Protein AF-A0A0N4WC87-F1 (afdb_monomer)

pLDDT: mean 70.97, std 12.34, range [40.53, 93.94]

Mean predicted aligned error: 12.76 Å

Secondary structure (DSSP, 8-state):
-HHHHHHHHHHHHHHHHHHHHHTSPPTTS-B-B-TTS-B-EEBTTTTBPPPTTEEEEE-TTSS-EEEEEHHHHHHHHHHHHHHHHHHHTTTS--

Nearest PDB structures (foldseek):
  8om9-assembly1_B  TM=2.918E-01  e=3.254E+00  Homo sapiens
  6yja-assembly1_B  TM=3.313E-01  e=4.013E+00  Bacillus subtilis subsp. subtilis str. 168
  8rz7-assembly1_B  TM=2.899E-01  e=9.279E+00  Homo sapiens

Organism: Haemonchus placei (NCBI:txid6290)

Foldseek 3Di:
DVVVVVVVVVVVVVVVVVLVQQQADDPPAQFDADPVRGFDWADVVVVRADDPPWHWADRPSPDTTGTGGPVVVVVVVVVVVVVVVVVVVVVVPD

Sequence (94 aa):
LYYIILYYIILYYIIHITLLYSDYCPSGWSVQRKASYDAMTCDPMAGIKCEKPYQCVHSQCGMSFCCVNTKHLKQWIDQKEAEADMHDDSQEEL

Radius of gyration: 18.46 Å; Cα contacts (8 Å, |Δi|>4): 94; chains: 1; bounding box: 45×50×41 Å

Solvent-accessible surface area (backbone atoms only — not comparable to full-atom values): 5536 Å² total; per-residue (Å²): 107,71,70,58,54,50,49,53,53,51,49,49,51,52,53,52,51,53,52,63,66,43,53,48,81,59,93,89,59,70,51,47,58,44,98,85,69,46,74,34,66,28,34,88,88,80,70,41,73,49,62,86,71,28,39,70,41,79,41,98,55,80,80,42,23,34,17,31,34,48,72,59,50,50,55,51,51,57,48,50,52,56,54,50,59,61,53,55,69,65,62,76,80,116

Structure (mmCIF, N/CA/C/O backbone):
data_AF-A0A0N4WC87-F1
#
_entry.id   AF-A0A0N4WC87-F1
#
loop_
_atom_site.group_PDB
_atom_site.id
_atom_site.type_symbol
_atom_site.label_atom_id
_atom_site.label_alt_id
_atom_site.label_comp_id
_atom_site.label_asym_id
_atom_site.label_entity_id
_atom_site.label_seq_id
_atom_site.pdbx_PDB_ins_code
_atom_site.Cartn_x
_atom_site.Cartn_y
_atom_site.Cartn_z
_atom_site.occupancy
_atom_site.B_iso_or_equiv
_atom_site.auth_seq_id
_atom_site.auth_comp_id
_atom_site.auth_asym_id
_atom_site.auth_atom_id
_atom_site.pdbx_PDB_model_num
ATOM 1 N N . LEU A 1 1 ? 28.724 3.753 -30.215 1.00 79.12 1 LEU A N 1
ATOM 2 C CA . LEU A 1 1 ? 27.307 3.418 -30.499 1.00 79.12 1 LEU A CA 1
ATOM 3 C C . LEU A 1 1 ? 26.819 2.191 -29.735 1.00 79.12 1 LEU A C 1
ATOM 5 O O . LEU A 1 1 ? 25.876 2.340 -28.979 1.00 79.12 1 LEU A O 1
ATOM 9 N N . TYR A 1 2 ? 27.462 1.025 -29.857 1.00 90.31 2 TYR A N 1
ATOM 10 C CA . TYR A 1 2 ? 27.027 -0.210 -29.178 1.00 90.31 2 TYR A CA 1
ATOM 11 C C . TYR A 1 2 ? 26.803 -0.062 -27.657 1.00 90.31 2 TYR A C 1
ATOM 13 O O . TYR A 1 2 ? 25.722 -0.361 -27.165 1.00 90.31 2 TYR A O 1
ATOM 21 N N . TYR A 1 3 ? 27.773 0.500 -26.926 1.00 87.94 3 TYR A N 1
ATOM 22 C CA . TYR A 1 3 ? 27.653 0.738 -25.477 1.00 87.94 3 TYR A CA 1
ATOM 23 C C . TYR A 1 3 ? 26.539 1.722 -25.095 1.00 87.94 3 TYR A C 1
ATOM 25 O O . TYR A 1 3 ? 25.905 1.563 -24.059 1.00 87.94 3 TYR A O 1
ATOM 33 N N . ILE A 1 4 ? 26.275 2.715 -25.948 1.00 90.88 4 ILE A N 1
ATOM 34 C CA . ILE A 1 4 ? 25.208 3.700 -25.736 1.00 90.88 4 ILE A CA 1
ATOM 35 C C . ILE A 1 4 ? 23.845 3.021 -25.910 1.00 90.88 4 ILE A C 1
ATOM 37 O O . ILE A 1 4 ? 22.962 3.192 -25.079 1.00 90.88 4 ILE A O 1
ATOM 41 N N . ILE A 1 5 ? 23.691 2.190 -26.944 1.00 91.94 5 ILE A N 1
ATOM 42 C CA . ILE A 1 5 ? 22.462 1.422 -27.188 1.00 91.94 5 ILE A CA 1
ATOM 43 C C . ILE A 1 5 ? 22.197 0.448 -26.030 1.00 91.94 5 ILE A C 1
ATOM 45 O O . ILE A 1 5 ? 21.082 0.397 -25.520 1.00 91.94 5 ILE A O 1
ATOM 49 N N . LEU A 1 6 ? 23.225 -0.266 -25.560 1.00 92.75 6 LEU A N 1
ATOM 50 C CA . LEU A 1 6 ? 23.119 -1.142 -24.387 1.00 92.75 6 LEU A CA 1
ATOM 51 C C . LEU A 1 6 ? 22.686 -0.385 -23.127 1.00 92.75 6 LEU A C 1
ATOM 53 O O . LEU A 1 6 ? 21.820 -0.865 -22.403 1.00 92.75 6 LEU A O 1
ATOM 57 N N . TYR A 1 7 ? 23.245 0.802 -22.885 1.00 93.94 7 TYR A N 1
ATOM 58 C CA . TYR A 1 7 ? 22.873 1.640 -21.745 1.00 93.94 7 TYR A CA 1
ATOM 59 C C . TYR A 1 7 ? 21.385 2.020 -21.763 1.00 93.94 7 TYR A C 1
ATOM 61 O O . TYR A 1 7 ? 20.708 1.861 -20.749 1.00 93.94 7 TYR A O 1
ATOM 69 N N . TYR A 1 8 ? 20.851 2.442 -22.914 1.00 93.25 8 TYR A N 1
ATOM 70 C CA . TYR A 1 8 ? 19.426 2.770 -23.041 1.00 93.25 8 TYR A CA 1
ATOM 71 C C . TYR A 1 8 ? 18.511 1.552 -22.871 1.00 93.25 8 TYR A C 1
ATOM 73 O O . TYR A 1 8 ? 17.465 1.670 -22.236 1.00 93.25 8 TYR A O 1
ATOM 81 N N . ILE A 1 9 ? 18.904 0.380 -23.383 1.00 92.38 9 ILE A N 1
ATOM 82 C CA . ILE A 1 9 ? 18.140 -0.866 -23.193 1.00 92.38 9 ILE A CA 1
ATOM 83 C C . ILE A 1 9 ? 18.100 -1.254 -21.711 1.00 92.38 9 ILE A C 1
ATOM 85 O O . ILE A 1 9 ? 17.039 -1.609 -21.200 1.00 92.38 9 ILE A O 1
ATOM 89 N N . ILE A 1 10 ? 19.233 -1.151 -21.010 1.00 93.00 10 ILE A N 1
ATOM 90 C CA . ILE A 1 10 ? 19.310 -1.441 -19.574 1.00 93.00 10 ILE A CA 1
ATOM 91 C C . ILE A 1 10 ? 18.455 -0.446 -18.783 1.00 93.00 10 ILE A C 1
ATOM 93 O O . ILE A 1 10 ? 17.664 -0.868 -17.946 1.00 93.00 10 ILE A O 1
ATOM 97 N N . LEU A 1 11 ? 18.548 0.854 -19.074 1.00 90.62 11 LEU A N 1
ATOM 98 C CA . LEU A 1 11 ? 17.712 1.878 -18.438 1.00 90.62 11 LEU A CA 1
ATOM 99 C C . LEU A 1 11 ? 16.220 1.613 -18.639 1.00 90.62 11 LEU A C 1
ATOM 101 O O . LEU A 1 11 ? 15.459 1.666 -17.677 1.00 90.62 11 LEU A O 1
ATOM 105 N N . TYR A 1 12 ? 15.810 1.294 -19.867 1.00 89.38 12 TYR A N 1
ATOM 106 C CA . TYR A 1 12 ? 14.425 0.953 -20.174 1.00 89.38 12 TYR A CA 1
ATOM 107 C C . TYR A 1 12 ? 13.952 -0.255 -19.357 1.00 89.38 12 TYR A C 1
ATOM 109 O O . TYR A 1 12 ? 12.892 -0.195 -18.739 1.00 89.38 12 TYR A O 1
ATOM 117 N N . TYR A 1 13 ? 14.763 -1.314 -19.278 1.00 86.19 13 TYR A N 1
ATOM 118 C CA . TYR A 1 13 ? 14.452 -2.492 -18.467 1.00 86.19 13 TYR A CA 1
ATOM 119 C C . TYR A 1 13 ? 14.349 -2.169 -16.972 1.00 86.19 13 TYR A C 1
ATOM 121 O O . TYR A 1 13 ? 13.419 -2.630 -16.318 1.00 86.19 13 TYR A O 1
ATOM 129 N N . ILE A 1 14 ? 15.261 -1.359 -16.427 1.00 82.31 14 ILE A N 1
ATOM 130 C CA . ILE A 1 14 ? 15.238 -0.948 -15.015 1.00 82.31 14 ILE A CA 1
ATOM 131 C C . ILE A 1 14 ? 13.982 -0.122 -14.717 1.00 82.31 14 ILE A C 1
ATOM 133 O O . ILE A 1 14 ? 13.290 -0.400 -13.739 1.00 82.31 14 ILE A O 1
ATOM 137 N N . ILE A 1 15 ? 13.649 0.855 -15.564 1.00 78.56 15 ILE A N 1
ATOM 138 C CA . ILE A 1 15 ? 12.442 1.681 -15.409 1.00 78.56 15 ILE A CA 1
ATOM 139 C C . ILE A 1 15 ? 11.192 0.799 -15.479 1.00 78.56 15 ILE A C 1
ATOM 141 O O . ILE A 1 15 ? 10.333 0.882 -14.604 1.00 78.56 15 ILE A O 1
ATOM 145 N N . HIS A 1 16 ? 11.115 -0.091 -16.468 1.00 72.25 16 HIS A N 1
ATOM 146 C CA . HIS A 1 16 ? 9.969 -0.974 -16.657 1.00 72.25 16 HIS A CA 1
ATOM 147 C C . HIS A 1 16 ? 9.801 -1.973 -15.501 1.00 72.25 16 HIS A C 1
ATOM 149 O O . HIS A 1 16 ? 8.677 -2.223 -15.075 1.00 72.25 16 HIS A O 1
ATOM 155 N N . ILE A 1 17 ? 10.890 -2.531 -14.963 1.00 65.88 17 ILE A N 1
ATOM 156 C CA . ILE A 1 17 ? 10.847 -3.425 -13.792 1.00 65.88 17 ILE A CA 1
ATOM 157 C C . ILE A 1 17 ? 10.418 -2.659 -12.541 1.00 65.88 17 ILE A C 1
ATOM 159 O O . ILE A 1 17 ? 9.624 -3.170 -11.756 1.00 65.88 17 ILE A O 1
ATOM 163 N N . THR A 1 18 ? 10.918 -1.436 -12.358 1.00 64.88 18 THR A N 1
ATOM 164 C CA . THR A 1 18 ? 10.573 -0.607 -11.197 1.00 64.88 18 THR A CA 1
ATOM 165 C C . THR A 1 18 ? 9.092 -0.242 -11.223 1.00 64.88 18 THR A C 1
ATOM 167 O O . THR A 1 18 ? 8.429 -0.354 -10.198 1.00 64.88 18 THR A O 1
ATOM 170 N N . LEU A 1 19 ? 8.553 0.104 -12.398 1.00 58.31 19 LEU A N 1
ATOM 171 C CA . LEU A 1 19 ? 7.125 0.364 -12.584 1.00 58.31 19 LEU A CA 1
ATOM 172 C C . LEU A 1 19 ? 6.280 -0.893 -12.312 1.00 58.31 19 LEU A C 1
ATOM 174 O O . LEU A 1 19 ? 5.297 -0.817 -11.587 1.00 58.31 19 LEU A O 1
ATOM 178 N N . LEU A 1 20 ? 6.725 -2.060 -12.793 1.00 54.41 20 LEU A N 1
ATOM 179 C CA . LEU A 1 20 ? 6.030 -3.339 -12.599 1.00 54.41 20 LEU A CA 1
ATOM 180 C C . LEU A 1 20 ? 5.997 -3.786 -11.124 1.00 54.41 20 LEU A C 1
ATOM 182 O O . LEU A 1 20 ? 5.029 -4.380 -10.657 1.00 54.41 20 LEU A O 1
ATOM 186 N N . TYR A 1 21 ? 7.056 -3.492 -10.365 1.00 53.91 21 TYR A N 1
ATOM 187 C CA . TYR A 1 21 ? 7.076 -3.695 -8.911 1.00 53.91 21 TYR A CA 1
ATOM 188 C C . TYR A 1 21 ? 6.240 -2.653 -8.155 1.00 53.91 21 TYR A C 1
ATOM 190 O O . TYR A 1 21 ? 5.828 -2.901 -7.021 1.00 53.91 21 TYR A O 1
ATOM 198 N N . SER A 1 22 ? 5.977 -1.510 -8.786 1.00 52.91 22 SER A N 1
ATOM 199 C CA . SER A 1 22 ? 5.143 -0.425 -8.271 1.00 52.91 22 SER A CA 1
ATOM 200 C C . SER A 1 22 ? 3.646 -0.705 -8.433 1.00 52.91 22 SER A C 1
ATOM 202 O O . SER A 1 22 ? 2.836 -0.100 -7.738 1.00 52.91 22 SER A O 1
ATOM 204 N N . ASP A 1 23 ? 3.252 -1.636 -9.306 1.00 50.34 23 ASP A N 1
ATOM 205 C CA . ASP A 1 23 ? 1.841 -1.949 -9.580 1.00 50.34 23 ASP A CA 1
ATOM 206 C C . ASP A 1 23 ? 1.093 -2.544 -8.373 1.00 50.34 23 ASP A C 1
ATOM 208 O O . ASP A 1 23 ? -0.141 -2.568 -8.339 1.00 50.34 23 ASP A O 1
ATOM 212 N N . TYR A 1 24 ? 1.830 -2.976 -7.348 1.00 55.75 24 TYR A N 1
ATO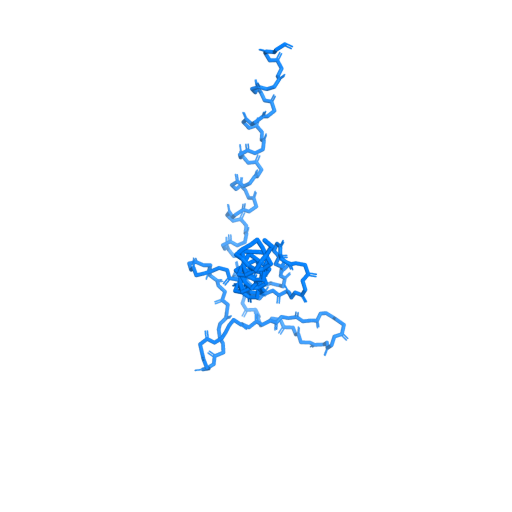M 213 C CA . TYR A 1 24 ? 1.284 -3.519 -6.113 1.00 55.75 24 TYR A CA 1
ATOM 214 C C . TYR A 1 24 ? 1.444 -2.546 -4.953 1.00 55.75 24 TYR A C 1
ATOM 216 O O . TYR A 1 24 ? 2.405 -1.784 -4.864 1.00 55.75 24 TYR A O 1
ATOM 224 N N . CYS A 1 25 ? 0.502 -2.609 -4.012 1.00 61.28 25 CYS A N 1
ATOM 225 C CA . CYS A 1 25 ? 0.622 -1.834 -2.790 1.00 61.28 25 CYS A CA 1
ATOM 226 C C . CYS A 1 25 ? 1.948 -2.134 -2.074 1.00 61.28 25 CYS A C 1
ATOM 228 O O . CYS A 1 25 ? 2.239 -3.313 -1.835 1.00 61.28 25 CYS A O 1
ATOM 230 N N . PRO A 1 26 ? 2.735 -1.097 -1.727 1.00 58.91 26 PRO A N 1
ATOM 231 C CA . PRO A 1 26 ? 4.072 -1.272 -1.182 1.00 58.91 26 PRO A CA 1
ATOM 232 C C . PRO A 1 26 ? 4.098 -2.186 0.045 1.00 58.91 26 PRO A C 1
ATOM 234 O O . PRO A 1 26 ? 3.172 -2.219 0.862 1.00 58.91 26 PRO A O 1
ATOM 237 N N . SER A 1 27 ? 5.201 -2.911 0.215 1.00 54.06 27 SER A N 1
ATOM 238 C CA . SER A 1 27 ? 5.476 -3.668 1.438 1.00 54.06 27 SER A CA 1
ATOM 239 C C . SER A 1 27 ? 5.419 -2.745 2.664 1.00 54.06 27 SER A C 1
ATOM 241 O O . SER A 1 27 ? 6.003 -1.667 2.656 1.00 54.06 27 SER A O 1
ATOM 243 N N . GLY A 1 28 ? 4.698 -3.157 3.713 1.00 58.06 28 GLY A N 1
ATOM 244 C CA . GLY A 1 28 ? 4.432 -2.336 4.908 1.00 58.06 28 GLY A CA 1
ATOM 245 C C . GLY A 1 28 ? 3.040 -1.695 4.937 1.00 58.06 28 GLY A C 1
ATOM 246 O O . GLY A 1 28 ? 2.600 -1.223 5.983 1.00 58.06 28 GLY A O 1
ATOM 247 N N . TRP A 1 29 ? 2.302 -1.736 3.826 1.00 58.56 29 TRP A N 1
ATOM 248 C CA . TRP A 1 29 ? 0.909 -1.307 3.795 1.00 58.56 29 TRP A CA 1
ATOM 249 C C . TRP A 1 29 ? 0.010 -2.361 4.457 1.00 58.56 29 TRP A C 1
ATOM 251 O O . TRP A 1 29 ? 0.168 -3.559 4.212 1.00 58.56 29 TRP A O 1
ATOM 261 N N . SER A 1 30 ? -0.961 -1.928 5.273 1.00 62.31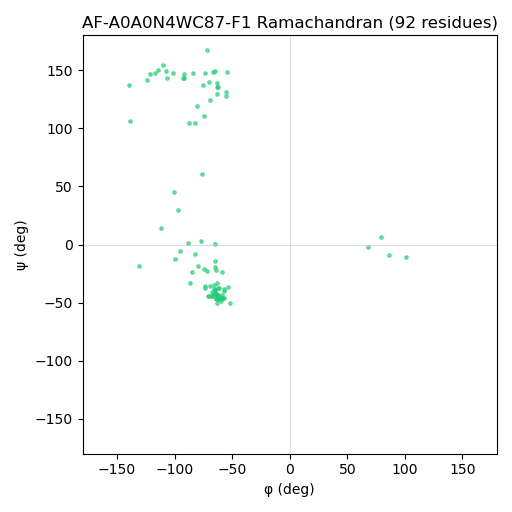 30 SER A N 1
ATOM 262 C CA . SER A 1 30 ? -1.989 -2.806 5.870 1.00 62.31 30 SER A CA 1
ATOM 263 C C . SER A 1 30 ? -3.054 -3.186 4.837 1.00 62.31 30 SER A C 1
ATOM 265 O O . SER A 1 30 ? -4.236 -2.845 4.962 1.00 62.31 30 SER A O 1
ATOM 267 N N . VAL A 1 31 ? -2.602 -3.851 3.775 1.00 69.75 31 VAL A N 1
ATOM 268 C CA . VAL A 1 31 ? -3.439 -4.364 2.695 1.00 69.75 31 VAL A CA 1
ATOM 269 C C . VAL A 1 31 ? -3.850 -5.802 2.948 1.00 69.75 31 VAL A C 1
ATOM 271 O O . VAL A 1 31 ? -3.070 -6.613 3.450 1.00 69.75 31 VAL A O 1
ATOM 274 N N . GLN A 1 32 ? -5.077 -6.127 2.558 1.00 71.19 32 GLN A N 1
ATOM 275 C CA . GLN A 1 32 ? -5.537 -7.505 2.506 1.00 71.19 32 GLN A CA 1
ATOM 276 C C . GLN A 1 32 ? -4.702 -8.269 1.472 1.00 71.19 32 GLN A C 1
ATOM 278 O O . GLN A 1 32 ? -4.435 -7.765 0.379 1.00 71.19 32 GLN A O 1
ATOM 283 N N . ARG A 1 33 ? -4.275 -9.484 1.818 1.00 73.00 33 ARG A N 1
ATOM 284 C CA . ARG A 1 33 ? -3.496 -10.361 0.937 1.00 73.00 33 ARG A CA 1
ATOM 285 C C . ARG A 1 33 ? -4.265 -11.639 0.642 1.00 73.00 33 ARG A C 1
ATOM 287 O O . ARG A 1 33 ? -5.021 -12.124 1.484 1.00 73.00 33 ARG A O 1
ATOM 294 N N . LYS A 1 34 ? -4.062 -12.174 -0.559 1.00 73.75 34 LYS A N 1
ATOM 295 C CA . LYS A 1 34 ? -4.535 -13.503 -0.957 1.00 73.75 34 LYS A CA 1
ATOM 296 C C . LYS A 1 34 ? -3.706 -14.580 -0.248 1.00 73.75 34 LYS A C 1
ATOM 298 O O . LYS A 1 34 ? -2.627 -14.306 0.273 1.00 73.75 34 LYS A O 1
ATOM 303 N N . ALA A 1 35 ? -4.174 -15.827 -0.296 1.00 75.19 35 ALA A N 1
ATOM 304 C CA . ALA A 1 35 ? -3.420 -16.981 0.209 1.00 75.19 35 ALA A CA 1
ATOM 305 C C . ALA A 1 35 ? -2.051 -17.159 -0.482 1.00 75.19 35 ALA A C 1
ATOM 307 O O . ALA A 1 35 ? -1.138 -17.730 0.102 1.00 75.19 35 ALA A O 1
ATOM 308 N N . SER A 1 36 ? -1.895 -16.628 -1.701 1.00 74.00 36 SER A N 1
ATOM 309 C CA . SER A 1 36 ? -0.633 -16.575 -2.446 1.00 74.00 36 SER A CA 1
ATOM 310 C C . SER A 1 36 ? 0.341 -15.492 -1.964 1.00 74.00 36 SER A C 1
ATOM 312 O O . SER A 1 36 ? 1.395 -15.332 -2.563 1.00 74.00 36 SER A O 1
ATOM 314 N N . TYR A 1 37 ? 0.008 -14.750 -0.902 1.00 68.62 37 TYR A N 1
ATOM 315 C CA . TYR A 1 37 ? 0.706 -13.548 -0.419 1.00 68.62 37 TYR A CA 1
ATOM 316 C C . TYR A 1 37 ? 0.624 -12.319 -1.334 1.00 68.62 37 TYR A C 1
ATOM 318 O O . TYR A 1 37 ? 1.067 -11.238 -0.931 1.00 68.62 37 TYR A O 1
ATOM 326 N N . ASP A 1 38 ? -0.011 -12.427 -2.499 1.00 68.56 38 ASP A N 1
ATOM 327 C CA . ASP A 1 38 ? -0.252 -11.287 -3.384 1.00 68.56 38 ASP A CA 1
ATOM 328 C C . ASP A 1 38 ? -1.231 -10.291 -2.756 1.00 68.56 38 ASP A C 1
ATOM 330 O O . ASP A 1 38 ? -2.145 -10.671 -2.013 1.00 68.56 38 ASP A O 1
ATOM 334 N N . ALA A 1 39 ? -1.071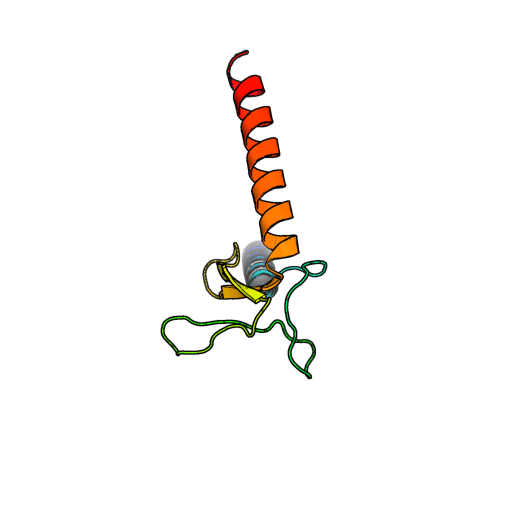 -9.004 -3.069 1.00 70.12 39 ALA A N 1
ATOM 335 C CA . ALA A 1 39 ? -2.019 -7.986 -2.635 1.00 70.12 39 ALA A CA 1
ATOM 336 C C . ALA A 1 39 ? -3.408 -8.266 -3.233 1.00 70.12 39 ALA A C 1
ATOM 338 O O . ALA A 1 39 ? -3.553 -8.579 -4.418 1.00 70.12 39 ALA A O 1
ATOM 339 N N . MET A 1 40 ? -4.446 -8.157 -2.406 1.00 74.38 40 MET A N 1
ATOM 340 C CA . MET A 1 40 ? -5.814 -8.225 -2.889 1.00 74.38 40 MET A CA 1
ATOM 341 C C . MET A 1 40 ? -6.137 -6.918 -3.602 1.00 74.38 40 MET A C 1
ATOM 343 O O . MET A 1 40 ? -6.229 -5.854 -2.982 1.00 74.38 40 MET A O 1
ATOM 347 N N . THR A 1 41 ? -6.280 -7.022 -4.918 1.00 74.94 41 THR A N 1
ATOM 348 C CA . THR A 1 41 ? -6.759 -5.933 -5.749 1.00 74.94 41 THR A CA 1
ATOM 349 C C . THR A 1 41 ? -8.280 -5.906 -5.753 1.00 74.94 41 THR A C 1
ATOM 351 O O . THR A 1 41 ? -8.944 -6.940 -5.645 1.00 74.94 41 THR A O 1
ATOM 354 N N . CYS A 1 42 ? -8.831 -4.708 -5.854 1.00 73.81 42 CYS A N 1
ATOM 355 C CA . CYS A 1 42 ? -10.242 -4.480 -6.099 1.00 73.81 42 CYS A CA 1
ATOM 356 C C . CYS A 1 42 ? -10.399 -3.824 -7.465 1.00 73.81 42 CYS A C 1
ATOM 358 O O . CYS A 1 42 ? -9.520 -3.111 -7.945 1.00 73.81 42 CYS A O 1
ATOM 360 N N . ASP A 1 43 ? -11.529 -4.089 -8.097 1.00 70.94 43 ASP A N 1
ATOM 361 C CA . ASP A 1 43 ? -11.894 -3.453 -9.349 1.00 70.94 43 ASP A CA 1
ATOM 362 C C . ASP A 1 43 ? -13.390 -3.129 -9.263 1.00 70.94 43 ASP A C 1
ATOM 364 O O . ASP A 1 43 ? -14.228 -4.043 -9.294 1.00 70.94 43 ASP A O 1
ATOM 368 N N . PRO A 1 44 ? -13.745 -1.841 -9.094 1.00 62.47 44 PRO A N 1
ATOM 369 C CA . PRO A 1 44 ? -15.137 -1.431 -9.013 1.00 62.47 44 PRO A CA 1
ATOM 370 C C . PRO A 1 44 ? -15.909 -1.688 -10.316 1.00 62.47 44 PRO A C 1
ATOM 372 O O . PRO A 1 44 ? -17.132 -1.822 -10.252 1.00 62.47 44 PRO A O 1
ATOM 375 N N . MET A 1 45 ? -15.231 -1.804 -11.465 1.00 64.12 45 MET A N 1
ATOM 376 C CA . MET A 1 45 ? -15.842 -2.130 -12.758 1.00 64.12 45 MET A CA 1
ATOM 377 C C . MET A 1 45 ? -15.969 -3.645 -12.979 1.00 64.12 45 MET A C 1
ATOM 379 O O . MET A 1 45 ? -16.965 -4.081 -13.554 1.00 64.12 45 MET A O 1
ATOM 383 N N . ALA A 1 46 ? -15.032 -4.457 -12.473 1.00 66.81 46 ALA A N 1
ATOM 384 C CA . ALA A 1 46 ? -15.104 -5.9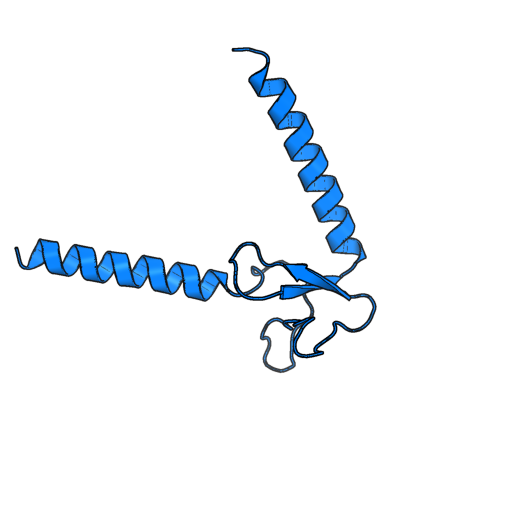26 -12.551 1.00 66.81 46 ALA A CA 1
ATOM 385 C C . ALA A 1 46 ? -15.862 -6.593 -11.381 1.00 66.81 46 ALA A C 1
ATOM 387 O O . ALA A 1 46 ? -15.968 -7.818 -11.323 1.00 66.81 46 ALA A O 1
ATOM 388 N N . GLY A 1 47 ? -16.403 -5.810 -10.440 1.00 64.25 47 GLY A N 1
ATOM 389 C CA . GLY A 1 47 ? -17.241 -6.303 -9.338 1.00 64.25 47 GLY A CA 1
ATOM 390 C C . GLY A 1 47 ? -16.475 -6.926 -8.166 1.00 64.25 47 GLY A C 1
ATOM 391 O O . GLY A 1 47 ? -17.098 -7.431 -7.229 1.00 64.25 47 GLY A O 1
ATOM 392 N N . ILE A 1 48 ? -15.141 -6.859 -8.172 1.00 71.50 48 ILE A N 1
ATOM 393 C CA . ILE A 1 48 ? -14.295 -7.363 -7.087 1.00 71.50 48 ILE A CA 1
ATOM 394 C C . ILE A 1 48 ? -14.234 -6.294 -5.996 1.00 71.50 48 ILE A C 1
ATOM 396 O O . ILE A 1 48 ? -13.553 -5.275 -6.133 1.00 71.50 48 ILE A O 1
ATOM 400 N N . LYS A 1 49 ? -14.970 -6.524 -4.906 1.00 74.25 49 LYS A N 1
ATOM 401 C CA . LYS A 1 49 ? -15.023 -5.628 -3.744 1.00 74.25 49 LYS A CA 1
ATOM 402 C C . LYS A 1 49 ? -14.153 -6.155 -2.608 1.00 74.25 49 LYS A C 1
ATOM 404 O O . LYS A 1 49 ? -14.041 -7.360 -2.408 1.00 74.25 49 LYS A O 1
ATOM 409 N N . CYS A 1 50 ? -13.591 -5.230 -1.840 1.00 77.38 50 CYS A N 1
ATOM 410 C CA . CYS A 1 50 ? -12.920 -5.541 -0.585 1.00 77.38 50 CYS A CA 1
ATOM 411 C C . CYS A 1 50 ? -13.940 -5.972 0.472 1.00 77.38 50 CYS A C 1
ATOM 413 O O . CYS A 1 50 ? -15.019 -5.380 0.581 1.00 77.38 50 CYS A O 1
ATOM 415 N N . GLU A 1 51 ? -13.597 -6.978 1.269 1.00 80.19 51 GLU A N 1
ATOM 416 C CA . GLU A 1 51 ? -14.416 -7.364 2.415 1.00 80.19 51 GLU A CA 1
ATOM 417 C C . GLU A 1 51 ? -14.274 -6.334 3.538 1.00 80.19 51 GLU A C 1
ATOM 419 O O . GLU A 1 51 ? -13.215 -5.741 3.731 1.00 80.19 51 GLU A O 1
ATOM 424 N N . LYS A 1 52 ? -15.328 -6.109 4.327 1.00 76.62 52 LYS A N 1
ATOM 425 C CA . LYS A 1 52 ? -15.220 -5.236 5.508 1.00 76.62 52 LYS A CA 1
ATOM 426 C C . LYS A 1 52 ? -14.223 -5.853 6.507 1.00 76.62 52 LYS A C 1
ATOM 428 O O . LYS A 1 52 ? -14.290 -7.059 6.728 1.00 76.62 52 LYS A O 1
ATOM 433 N N . PRO A 1 53 ? -13.344 -5.064 7.159 1.00 78.50 53 PRO A N 1
ATOM 434 C CA . PRO A 1 53 ? -13.301 -3.598 7.232 1.00 78.50 53 PRO A CA 1
ATOM 435 C C . PRO A 1 53 ? -12.329 -2.939 6.228 1.00 78.50 53 PRO A C 1
ATOM 437 O O . PRO A 1 53 ? -11.763 -1.886 6.530 1.00 78.50 53 PRO A O 1
ATOM 440 N N . TYR A 1 54 ? -12.086 -3.544 5.067 1.00 79.12 54 TYR A N 1
ATOM 441 C CA . TYR A 1 54 ? -11.179 -3.018 4.049 1.00 79.12 54 TYR A CA 1
ATOM 442 C C . TYR A 1 54 ? -11.922 -2.148 3.025 1.00 79.12 54 TYR A C 1
ATOM 444 O O . TYR A 1 54 ? -13.085 -2.388 2.698 1.00 79.12 54 TYR A O 1
ATOM 452 N N . GLN A 1 55 ? -11.243 -1.122 2.523 1.00 77.69 55 GLN A N 1
ATOM 453 C CA . GLN A 1 55 ? -11.723 -0.201 1.502 1.00 77.69 55 GLN A CA 1
ATOM 454 C C . GLN A 1 55 ? -10.801 -0.227 0.288 1.00 77.69 55 GLN A C 1
ATOM 456 O O . GLN A 1 55 ? -9.594 -0.434 0.405 1.00 77.69 55 GLN A O 1
ATOM 461 N N . CYS A 1 56 ? -11.407 -0.030 -0.877 1.00 78.56 56 CYS A N 1
ATOM 462 C CA . CYS A 1 56 ? -10.721 -0.022 -2.156 1.00 78.56 56 CYS A CA 1
ATOM 463 C C . CYS A 1 56 ? -10.063 1.343 -2.377 1.00 78.56 56 CYS A C 1
ATOM 465 O O . CYS A 1 56 ? -10.766 2.352 -2.411 1.00 78.56 56 CYS A O 1
ATOM 467 N N . VAL A 1 57 ? -8.738 1.382 -2.514 1.00 75.19 57 VAL A N 1
ATOM 468 C CA . VAL A 1 57 ? -7.973 2.619 -2.733 1.00 75.19 57 VAL A CA 1
ATOM 469 C C . VAL A 1 57 ? -7.142 2.524 -3.998 1.00 75.19 57 VAL A C 1
ATOM 471 O O . VAL A 1 57 ? -6.595 1.468 -4.305 1.00 75.19 57 VAL A O 1
ATOM 474 N N . HIS A 1 58 ? -7.046 3.626 -4.734 1.00 70.50 58 HIS A N 1
ATOM 475 C CA . HIS A 1 58 ? -6.249 3.695 -5.954 1.00 70.50 58 HIS A CA 1
ATOM 476 C C . HIS A 1 58 ? -4.763 3.608 -5.583 1.00 70.50 58 HIS A C 1
ATOM 478 O O . HIS A 1 58 ? -4.295 4.398 -4.757 1.00 70.50 58 HIS A O 1
ATOM 484 N N . SER A 1 59 ? -4.011 2.657 -6.150 1.00 64.38 59 SER A N 1
ATOM 485 C CA . SER A 1 59 ? -2.557 2.656 -5.959 1.00 64.38 59 SER A CA 1
ATOM 486 C C . SER A 1 59 ? -1.966 3.905 -6.618 1.00 64.38 59 SER A C 1
ATOM 488 O O . SER A 1 59 ? -2.486 4.396 -7.619 1.00 64.38 59 SER A O 1
ATOM 490 N N . GLN A 1 60 ? -0.866 4.448 -6.094 1.00 56.16 60 GLN A N 1
ATOM 491 C CA . GLN A 1 60 ? -0.212 5.615 -6.715 1.00 56.16 60 GLN A CA 1
ATOM 492 C C . GLN A 1 60 ? 0.368 5.312 -8.114 1.00 56.16 60 GLN A C 1
ATOM 494 O O . GLN A 1 60 ? 0.919 6.196 -8.758 1.00 56.16 60 GLN A O 1
ATOM 499 N N . CYS A 1 61 ? 0.219 4.077 -8.596 1.00 50.78 61 CYS A N 1
ATOM 500 C CA . CYS A 1 61 ? 0.906 3.544 -9.766 1.00 50.78 61 CYS A CA 1
ATOM 501 C C . CYS A 1 61 ? -0.043 3.281 -10.944 1.00 50.78 61 CYS A C 1
ATOM 503 O O . CYS A 1 61 ? 0.331 2.652 -11.923 1.00 50.78 61 CYS A O 1
ATOM 505 N N . GLY A 1 62 ? -1.268 3.815 -10.891 1.00 49.59 62 GLY A N 1
ATOM 506 C CA . GLY A 1 62 ? -2.042 4.099 -12.105 1.00 49.59 62 GLY A CA 1
ATOM 507 C C . GLY A 1 62 ? -2.886 2.963 -12.686 1.00 49.59 62 GLY A C 1
ATOM 508 O O . GLY A 1 62 ? -3.670 3.241 -13.588 1.00 49.59 62 GLY A O 1
ATOM 509 N N . MET A 1 63 ? -2.765 1.717 -12.211 1.00 47.25 63 MET A N 1
ATOM 510 C CA . MET A 1 63 ? -3.426 0.574 -12.872 1.00 47.25 63 MET A CA 1
ATOM 511 C C . MET A 1 63 ? -4.229 -0.370 -11.968 1.00 47.25 63 MET A C 1
ATOM 513 O O . MET A 1 63 ? -5.062 -1.110 -12.482 1.00 47.25 63 MET A O 1
ATOM 517 N N . SER A 1 64 ? -4.028 -0.377 -10.646 1.00 58.31 64 SER A N 1
ATOM 518 C CA . SER A 1 64 ? -4.716 -1.320 -9.746 1.00 58.31 64 SER A CA 1
ATOM 519 C C . SER A 1 64 ? -5.153 -0.662 -8.441 1.00 58.31 64 SER A C 1
ATOM 521 O O . SER A 1 64 ? -4.394 0.084 -7.827 1.00 58.31 64 SER A O 1
ATOM 523 N N . PHE A 1 65 ? -6.370 -0.960 -7.980 1.00 70.44 65 PHE A N 1
ATOM 524 C CA . PHE A 1 65 ? -6.816 -0.562 -6.647 1.00 70.44 65 PHE A CA 1
ATOM 525 C C . PHE A 1 65 ? -6.503 -1.673 -5.638 1.00 70.44 65 PHE A C 1
ATOM 527 O O . PHE A 1 65 ? -6.645 -2.849 -5.963 1.00 70.44 65 PHE A O 1
ATOM 534 N N . CYS A 1 66 ? -6.116 -1.327 -4.411 1.00 76.81 66 CYS A N 1
ATOM 535 C CA . CYS A 1 66 ? -5.864 -2.288 -3.334 1.00 76.81 66 CYS A CA 1
ATOM 536 C C . CYS A 1 66 ? -6.918 -2.211 -2.233 1.00 76.81 66 CYS A C 1
ATOM 538 O O . CYS A 1 66 ? -7.477 -1.149 -1.962 1.00 76.81 66 CYS A O 1
ATOM 540 N N . CYS A 1 67 ? -7.097 -3.315 -1.513 1.00 78.38 67 CYS A N 1
ATOM 541 C CA . CYS A 1 67 ? -7.913 -3.360 -0.304 1.00 78.38 67 CYS A CA 1
ATOM 542 C C . CYS A 1 67 ? -7.103 -2.983 0.942 1.00 78.38 67 CYS A C 1
ATOM 544 O O . CYS A 1 67 ? -6.325 -3.797 1.437 1.00 78.38 67 CYS A O 1
ATOM 546 N N . VAL A 1 68 ? -7.297 -1.774 1.476 1.00 78.31 68 VAL A N 1
ATOM 547 C CA . VAL A 1 68 ? -6.618 -1.258 2.683 1.00 78.31 68 VAL A CA 1
ATOM 548 C C . VAL A 1 68 ? -7.573 -1.227 3.870 1.00 78.31 68 VAL A C 1
ATOM 550 O O . VAL A 1 68 ? -8.752 -0.923 3.720 1.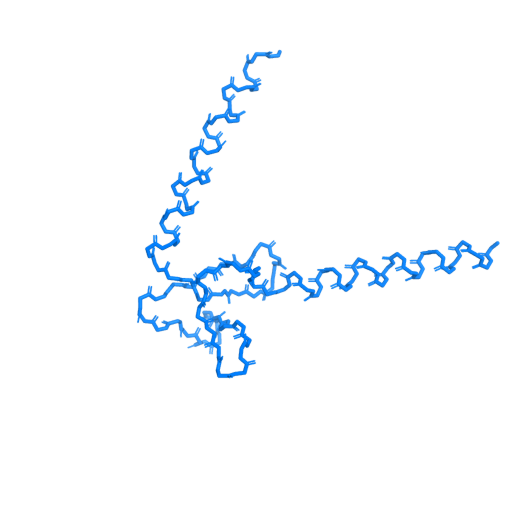00 78.31 68 VAL A O 1
ATOM 553 N N . ASN A 1 69 ? -7.086 -1.531 5.073 1.00 81.31 69 ASN A N 1
ATOM 554 C CA . ASN A 1 69 ? -7.908 -1.451 6.280 1.00 81.31 69 ASN A CA 1
ATOM 555 C C . ASN A 1 69 ? -8.374 -0.006 6.546 1.00 81.31 69 ASN A C 1
ATOM 557 O O . ASN A 1 69 ? -7.550 0.902 6.632 1.00 81.31 69 ASN A O 1
ATOM 561 N N . THR A 1 70 ? -9.678 0.194 6.762 1.00 79.12 70 THR A N 1
ATOM 562 C CA . THR A 1 70 ? -10.285 1.528 6.955 1.00 79.12 70 THR A CA 1
ATOM 563 C C . THR A 1 70 ? -9.615 2.345 8.069 1.00 79.12 70 THR A C 1
ATOM 565 O O . THR A 1 70 ? -9.464 3.557 7.934 1.00 79.12 70 THR A O 1
ATOM 568 N N . LYS A 1 71 ? -9.176 1.711 9.167 1.00 77.38 71 LYS A N 1
ATOM 569 C CA . LYS A 1 71 ? -8.509 2.427 10.271 1.00 77.38 71 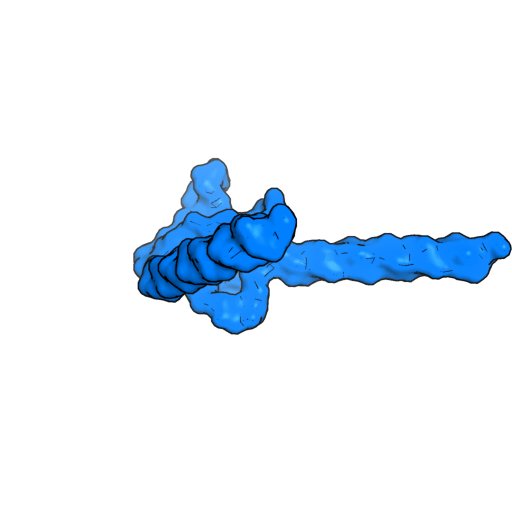LYS A CA 1
ATOM 570 C C . LYS A 1 71 ? -7.159 3.007 9.848 1.00 77.38 71 LYS A C 1
ATOM 572 O O . LYS A 1 71 ? -6.855 4.144 10.184 1.00 77.38 71 LYS A O 1
ATOM 577 N N . HIS A 1 72 ? -6.379 2.227 9.105 1.00 71.44 72 HIS A N 1
ATOM 578 C CA . HIS A 1 72 ? -5.069 2.645 8.609 1.00 71.44 72 HIS A CA 1
ATOM 579 C C . HIS A 1 72 ? -5.193 3.643 7.463 1.00 71.44 72 HIS A C 1
ATOM 581 O O . HIS A 1 72 ? -4.417 4.589 7.398 1.00 71.44 72 HIS A O 1
ATOM 587 N N . LEU A 1 73 ? -6.205 3.477 6.607 1.00 75.12 73 LEU A N 1
ATOM 588 C CA . LEU A 1 73 ? -6.501 4.447 5.561 1.00 75.12 73 LEU A CA 1
ATOM 589 C C . LEU A 1 73 ? -6.753 5.835 6.152 1.00 75.12 73 LEU A C 1
ATOM 591 O O . LEU A 1 73 ? -6.177 6.805 5.676 1.00 75.12 73 LEU A O 1
ATOM 595 N N . LYS A 1 74 ? -7.560 5.917 7.217 1.00 78.88 74 LYS A N 1
ATOM 596 C CA . LYS A 1 74 ? -7.817 7.186 7.898 1.00 78.88 74 LYS A CA 1
ATOM 597 C C . LYS A 1 74 ? -6.528 7.816 8.432 1.00 78.88 74 LYS A C 1
ATOM 599 O O . LYS A 1 74 ? -6.259 8.964 8.125 1.00 78.88 74 LYS A O 1
ATOM 604 N N . GLN A 1 75 ? -5.699 7.046 9.139 1.00 78.75 75 GLN A N 1
ATOM 605 C CA . GLN A 1 75 ? -4.416 7.541 9.656 1.00 78.75 75 GLN A CA 1
ATOM 606 C C . GLN A 1 75 ? -3.503 8.091 8.554 1.00 78.75 75 GLN A C 1
ATOM 608 O O . GLN A 1 75 ? -2.820 9.082 8.770 1.00 78.75 75 GLN A O 1
ATOM 613 N N . TRP A 1 76 ? -3.484 7.459 7.380 1.00 72.00 76 TRP A N 1
ATOM 614 C CA . TRP A 1 76 ? -2.675 7.928 6.256 1.00 72.00 76 TRP A CA 1
ATOM 615 C C . TRP A 1 76 ? -3.227 9.174 5.580 1.00 72.00 76 TRP A C 1
ATOM 617 O O . TRP A 1 76 ? -2.438 10.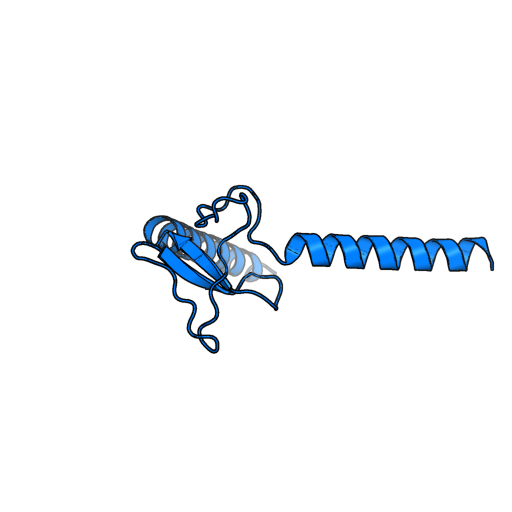005 5.142 1.00 72.00 76 TRP A O 1
ATOM 627 N N . ILE A 1 77 ? -4.551 9.294 5.462 1.00 76.81 77 ILE A N 1
ATOM 628 C CA . ILE A 1 77 ? -5.183 10.517 4.958 1.00 76.81 77 ILE A CA 1
ATOM 629 C C . ILE A 1 77 ? -4.870 11.665 5.922 1.00 76.81 77 ILE A C 1
ATOM 631 O O . ILE A 1 77 ? -4.296 12.656 5.487 1.00 76.81 77 ILE A O 1
ATOM 635 N N . ASP A 1 78 ? -5.109 11.460 7.221 1.00 81.69 78 ASP A N 1
ATOM 636 C CA . ASP A 1 78 ? -4.825 12.442 8.272 1.00 81.69 78 ASP A CA 1
ATOM 637 C C . ASP A 1 78 ? -3.332 12.856 8.263 1.00 81.69 78 ASP A C 1
ATOM 639 O O . ASP A 1 78 ? -3.001 14.029 8.409 1.00 81.69 78 ASP A O 1
ATOM 643 N N . GLN A 1 79 ? -2.409 11.906 8.048 1.00 78.00 79 GLN A N 1
ATOM 644 C CA . GLN A 1 79 ? -0.974 12.194 7.941 1.00 78.00 79 GLN A CA 1
ATOM 645 C C . GLN A 1 79 ? -0.627 13.002 6.683 1.00 78.00 79 GLN A C 1
ATOM 647 O O . GLN A 1 79 ? 0.156 13.943 6.764 1.00 78.00 79 GLN A O 1
ATOM 652 N N . LYS A 1 80 ? -1.189 12.645 5.522 1.00 75.38 80 LYS A N 1
ATOM 653 C CA . LYS A 1 80 ? -0.940 13.371 4.269 1.00 75.38 80 LYS A CA 1
ATOM 654 C C . LYS A 1 80 ? -1.469 14.797 4.311 1.00 75.38 80 LYS A C 1
ATOM 656 O O . LYS A 1 80 ? -0.819 15.682 3.769 1.00 75.38 80 LYS A O 1
ATOM 661 N N . GLU A 1 81 ? -2.634 15.000 4.917 1.00 79.75 81 GLU A N 1
ATOM 662 C CA . GLU A 1 81 ? -3.206 16.331 5.128 1.00 79.75 81 GLU A CA 1
ATOM 663 C C . GLU A 1 81 ? -2.284 17.160 6.033 1.00 79.75 81 GLU A C 1
ATOM 665 O O . GLU A 1 81 ? -1.886 18.254 5.651 1.00 79.75 81 GLU A O 1
ATOM 670 N N . ALA A 1 82 ? -1.808 16.592 7.147 1.00 79.56 82 ALA A N 1
ATOM 671 C CA . ALA A 1 82 ? -0.853 17.270 8.027 1.00 79.56 82 ALA A CA 1
ATOM 672 C C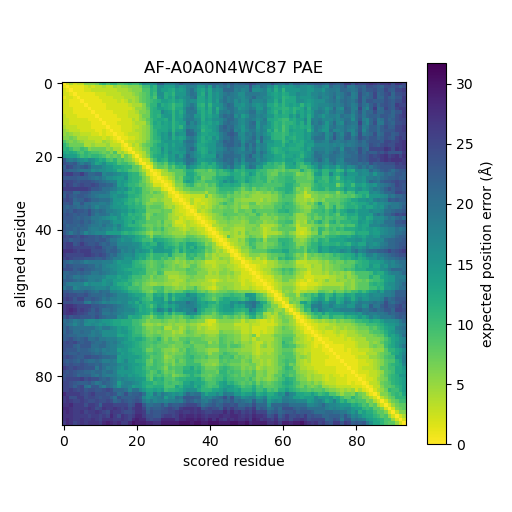 . ALA A 1 82 ? 0.496 17.591 7.347 1.00 79.56 82 ALA A C 1
ATOM 674 O O . ALA A 1 82 ? 1.089 18.636 7.605 1.00 79.56 82 ALA A O 1
ATOM 675 N N . GLU A 1 83 ? 1.007 16.702 6.490 1.00 74.81 83 GLU A N 1
ATOM 676 C CA . GLU A 1 83 ? 2.230 16.943 5.710 1.00 74.81 83 GLU A CA 1
ATOM 677 C C . GLU A 1 83 ? 2.030 18.018 4.630 1.00 74.81 83 GLU A C 1
ATOM 679 O O . GLU A 1 83 ? 2.949 18.798 4.383 1.00 74.81 83 GLU A O 1
ATOM 684 N N . ALA A 1 84 ? 0.850 18.077 4.005 1.00 74.69 84 ALA A N 1
ATOM 685 C CA . ALA A 1 84 ? 0.513 19.097 3.016 1.00 74.69 84 ALA A CA 1
ATOM 686 C C . ALA A 1 84 ? 0.397 20.490 3.654 1.00 74.69 84 ALA A C 1
ATOM 688 O O . ALA A 1 84 ? 0.988 21.433 3.133 1.00 74.69 84 ALA A O 1
ATOM 689 N N . ASP A 1 85 ? -0.268 20.596 4.809 1.00 70.62 85 ASP A N 1
ATOM 690 C CA . ASP A 1 85 ? -0.420 21.859 5.542 1.00 70.62 85 ASP A CA 1
ATOM 69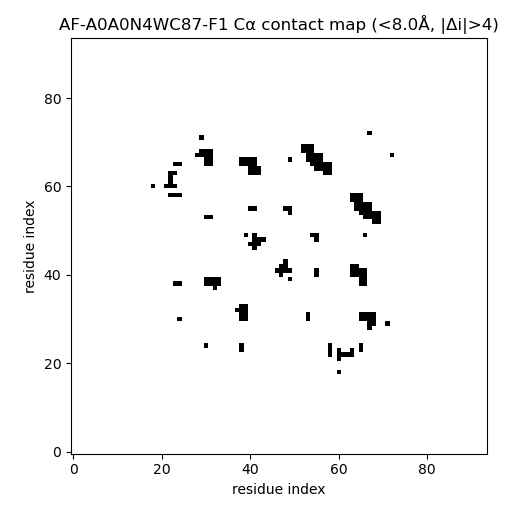1 C C . ASP A 1 85 ? 0.940 22.436 5.983 1.00 70.62 85 ASP A C 1
ATOM 693 O O . ASP A 1 85 ? 1.170 23.639 5.906 1.00 70.62 85 ASP A O 1
ATOM 697 N N . MET A 1 86 ? 1.897 21.585 6.377 1.00 67.25 86 MET A N 1
ATOM 698 C CA . MET A 1 86 ? 3.261 22.027 6.717 1.00 67.25 86 MET A CA 1
ATOM 699 C C . MET A 1 86 ? 4.093 22.463 5.496 1.00 67.25 86 MET A C 1
ATOM 701 O O . MET A 1 86 ? 5.076 23.195 5.640 1.00 67.25 86 MET A O 1
ATOM 705 N N . HIS A 1 87 ? 3.749 21.988 4.298 1.00 59.44 87 HIS A N 1
ATOM 706 C CA . HIS A 1 87 ? 4.467 22.323 3.067 1.00 59.44 87 HIS A CA 1
ATOM 707 C C . HIS A 1 87 ? 3.981 23.639 2.439 1.00 59.44 87 HIS A C 1
ATOM 709 O O . HIS A 1 87 ? 4.746 24.281 1.723 1.00 59.44 87 HIS A O 1
ATOM 715 N N . ASP A 1 88 ? 2.743 24.049 2.726 1.00 58.00 88 ASP A N 1
ATOM 716 C CA . ASP A 1 88 ? 2.166 25.330 2.293 1.00 58.00 88 ASP A CA 1
ATOM 717 C C . ASP A 1 88 ? 2.814 26.511 3.045 1.00 58.00 88 ASP A C 1
ATOM 719 O O . ASP A 1 88 ? 3.307 27.456 2.433 1.00 58.00 88 ASP A O 1
ATOM 723 N N . ASP A 1 89 ? 2.991 26.370 4.364 1.00 55.69 89 ASP A N 1
ATOM 724 C CA . ASP A 1 89 ? 3.612 27.376 5.250 1.00 55.69 89 ASP A CA 1
ATOM 725 C C . ASP A 1 89 ? 5.103 27.643 4.938 1.00 55.69 89 ASP A C 1
ATOM 727 O O . ASP A 1 89 ? 5.668 28.667 5.312 1.00 55.69 89 ASP A O 1
ATOM 731 N N . SER A 1 90 ? 5.770 26.718 4.238 1.00 53.41 90 SER A N 1
ATOM 732 C CA . SER A 1 90 ? 7.178 26.853 3.830 1.00 53.41 90 SER A CA 1
ATOM 733 C C . SER A 1 90 ? 7.363 27.402 2.410 1.00 53.41 90 SER A C 1
ATOM 735 O O . SER A 1 90 ? 8.497 27.680 2.013 1.00 53.41 90 SER A O 1
ATOM 737 N N . GLN A 1 91 ? 6.277 27.593 1.652 1.00 51.53 91 GLN A N 1
ATOM 738 C CA . GLN A 1 91 ? 6.300 28.230 0.329 1.00 51.53 91 GLN A CA 1
ATOM 739 C C . GLN A 1 91 ? 5.883 29.709 0.358 1.00 51.53 91 GLN A C 1
ATOM 741 O O . GLN A 1 91 ? 6.140 30.411 -0.617 1.00 51.53 91 GLN A O 1
ATOM 746 N N . GLU A 1 92 ? 5.310 30.205 1.461 1.00 51.47 92 GLU A N 1
ATOM 747 C CA . GLU A 1 92 ? 4.963 31.628 1.631 1.00 51.47 92 GLU A CA 1
ATOM 748 C C . GLU A 1 92 ? 6.151 32.515 2.087 1.00 51.47 92 GLU A C 1
ATOM 750 O O . GLU A 1 92 ? 6.055 33.740 2.044 1.00 51.47 92 GLU A O 1
ATOM 755 N N . GLU A 1 93 ? 7.305 31.930 2.448 1.00 48.81 93 GLU A N 1
ATOM 756 C CA . GLU A 1 93 ? 8.556 32.653 2.769 1.00 48.81 93 GLU A CA 1
ATOM 757 C C . GLU A 1 93 ? 9.589 32.671 1.612 1.00 48.81 93 GLU A C 1
ATOM 759 O O . GLU A 1 93 ? 10.786 32.449 1.834 1.00 48.81 93 GLU A O 1
ATOM 764 N N . LEU A 1 94 ? 9.166 32.943 0.366 1.00 40.53 94 LEU A N 1
ATOM 765 C CA . LEU A 1 94 ? 10.088 33.191 -0.762 1.00 40.53 94 LEU A CA 1
ATOM 766 C C . LEU A 1 94 ? 9.700 34.394 -1.630 1.00 40.53 94 LEU A C 1
ATOM 768 O O . LEU A 1 94 ? 8.579 34.409 -2.183 1.00 40.53 94 LEU A O 1
#